Protein AF-B8AGR2-F1 (afdb_monomer_lite)

pLDDT: mean 70.14, std 14.84, range [38.22, 89.25]

Structure (mmCIF, N/CA/C/O backbone):
data_AF-B8AGR2-F1
#
_entry.id   AF-B8AGR2-F1
#
loop_
_atom_site.group_PDB
_atom_site.id
_atom_site.type_symbol
_atom_site.label_atom_id
_atom_site.label_alt_id
_atom_site.label_comp_id
_atom_site.label_asym_id
_atom_site.label_entity_id
_atom_site.label_seq_id
_atom_site.pdbx_PDB_ins_code
_atom_site.Cartn_x
_atom_site.Cartn_y
_atom_site.Cartn_z
_atom_site.occupancy
_atom_site.B_iso_or_equiv
_atom_site.auth_seq_id
_atom_site.auth_comp_id
_atom_site.auth_asym_id
_atom_site.auth_atom_id
_atom_site.pdbx_PDB_model_num
ATOM 1 N N . MET A 1 1 ? -20.653 -12.858 20.886 1.00 60.03 1 MET A N 1
ATOM 2 C CA . MET A 1 1 ? -21.295 -11.571 20.522 1.00 60.03 1 MET A CA 1
ATOM 3 C C . MET A 1 1 ? -20.387 -10.344 20.723 1.00 60.03 1 MET A C 1
ATOM 5 O O . MET A 1 1 ? -20.700 -9.309 20.163 1.00 60.03 1 MET A O 1
ATOM 9 N N . PHE A 1 2 ? -19.221 -10.447 21.389 1.00 65.06 2 PHE A N 1
ATOM 10 C CA . PHE A 1 2 ? -18.282 -9.316 21.584 1.00 65.06 2 PHE A CA 1
ATOM 11 C C . PHE A 1 2 ? -17.006 -9.354 20.713 1.00 65.06 2 PHE A C 1
ATOM 13 O O . PHE A 1 2 ? -16.121 -8.521 20.876 1.00 65.06 2 PHE A O 1
ATOM 20 N N . SER A 1 3 ? -16.894 -10.304 19.776 1.00 68.38 3 SER A N 1
ATOM 21 C CA . SER A 1 3 ? -15.679 -10.510 18.959 1.00 68.38 3 SER A CA 1
ATOM 22 C C . SER A 1 3 ? -15.264 -9.265 18.161 1.00 68.38 3 SER A C 1
ATOM 24 O O . SER A 1 3 ? -14.079 -8.965 18.072 1.00 68.38 3 SER A O 1
ATOM 26 N N . TRP A 1 4 ? -16.228 -8.499 17.645 1.00 69.88 4 TRP A N 1
ATOM 27 C CA . TRP A 1 4 ? -15.990 -7.218 16.971 1.00 69.88 4 TRP A CA 1
ATOM 28 C C . TRP A 1 4 ? -15.253 -6.214 17.870 1.00 69.88 4 TRP A C 1
ATOM 30 O O . TRP A 1 4 ? -14.308 -5.569 17.426 1.00 69.88 4 TRP A O 1
ATOM 40 N N . LEU A 1 5 ? -15.647 -6.096 19.145 1.00 74.12 5 LEU A N 1
ATOM 41 C CA . LEU A 1 5 ? -15.058 -5.115 20.065 1.00 74.12 5 LEU A CA 1
ATOM 42 C C . LEU A 1 5 ? -13.609 -5.470 20.403 1.00 74.12 5 LEU A C 1
ATOM 44 O O . LEU A 1 5 ? -12.759 -4.587 20.423 1.00 74.12 5 LEU A O 1
ATOM 48 N N . LEU A 1 6 ? -13.307 -6.761 20.583 1.00 76.19 6 LEU A N 1
ATOM 49 C CA . LEU A 1 6 ? -11.924 -7.219 20.739 1.00 76.19 6 LEU A CA 1
ATOM 50 C C . LEU A 1 6 ? -11.078 -6.967 19.481 1.00 76.19 6 LEU A C 1
ATOM 52 O O . LEU A 1 6 ? -9.897 -6.661 19.609 1.00 76.19 6 LEU A O 1
ATOM 56 N N . ARG A 1 7 ? -11.659 -7.058 18.275 1.00 68.06 7 ARG A N 1
ATOM 57 C CA . ARG A 1 7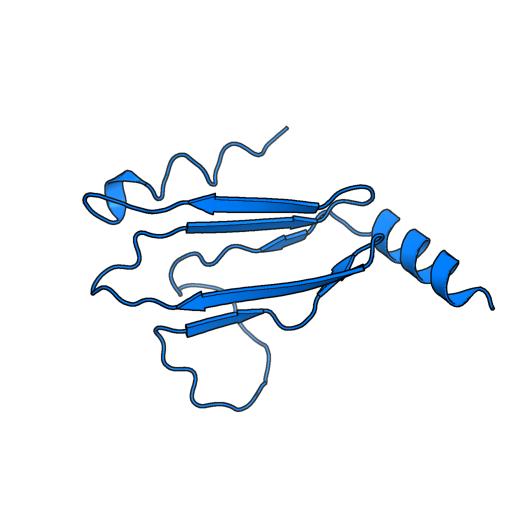 ? -10.952 -6.762 17.012 1.00 68.06 7 ARG A CA 1
ATOM 58 C C . ARG A 1 7 ? -10.611 -5.279 16.892 1.00 68.06 7 ARG A C 1
ATOM 60 O O . ARG A 1 7 ? -9.480 -4.964 16.540 1.00 68.06 7 ARG A O 1
ATOM 67 N N . ILE A 1 8 ? -11.543 -4.391 17.245 1.00 69.62 8 ILE A N 1
ATOM 68 C CA . ILE A 1 8 ? -11.283 -2.945 17.288 1.00 69.62 8 ILE A CA 1
ATOM 69 C C . ILE A 1 8 ? -10.230 -2.627 18.347 1.00 69.62 8 ILE A C 1
ATOM 71 O O . ILE A 1 8 ? -9.247 -1.969 18.035 1.00 69.62 8 ILE A O 1
ATOM 75 N N . ALA A 1 9 ? -10.377 -3.140 19.572 1.00 72.19 9 ALA A N 1
ATOM 76 C CA . ALA A 1 9 ? -9.394 -2.914 20.628 1.00 72.19 9 ALA A CA 1
ATOM 77 C C . ALA A 1 9 ? -7.998 -3.407 20.208 1.00 72.19 9 ALA A C 1
ATOM 79 O O . ALA A 1 9 ? -7.031 -2.659 20.281 1.00 72.19 9 ALA A O 1
ATOM 80 N N . SER A 1 10 ? -7.885 -4.624 19.669 1.00 70.12 10 SER A N 1
ATOM 81 C CA . SER A 1 10 ? -6.606 -5.162 19.191 1.00 70.12 10 SER A CA 1
ATOM 82 C C . SER A 1 10 ? -5.992 -4.348 18.048 1.00 70.12 10 SER A C 1
ATOM 84 O O . SER A 1 10 ? -4.769 -4.265 17.972 1.00 70.12 10 SER A O 1
ATOM 86 N N . ALA A 1 11 ? -6.806 -3.774 17.160 1.00 64.44 11 ALA A N 1
ATOM 87 C CA . ALA A 1 11 ? -6.329 -2.914 16.081 1.00 64.44 11 ALA A CA 1
ATOM 88 C C . ALA A 1 11 ? -5.915 -1.521 16.588 1.00 64.44 11 ALA A C 1
ATOM 90 O O . ALA A 1 11 ? -4.974 -0.938 16.061 1.00 64.44 11 ALA A O 1
ATOM 91 N N . CYS A 1 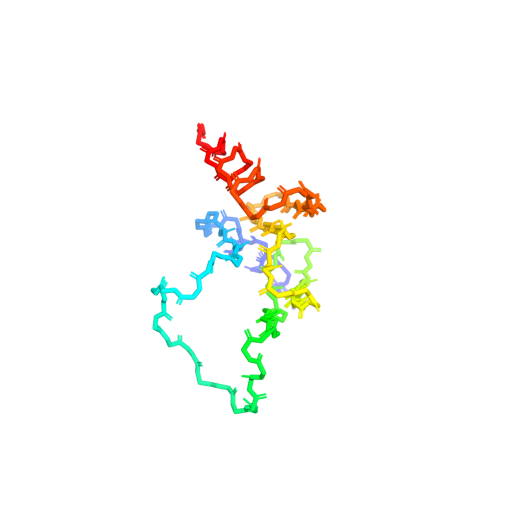12 ? -6.573 -1.008 17.633 1.00 66.00 12 CYS A N 1
ATOM 92 C CA . CYS A 1 12 ? -6.258 0.287 18.234 1.00 66.00 12 CYS A CA 1
ATOM 93 C C . CYS A 1 12 ? -5.038 0.268 19.163 1.00 66.00 12 CYS A C 1
ATOM 95 O O . CYS A 1 12 ? -4.410 1.307 19.341 1.00 66.00 12 CYS A O 1
ATOM 97 N N . LEU A 1 13 ? -4.718 -0.880 19.769 1.00 69.50 13 LEU A N 1
ATOM 98 C CA . LEU A 1 13 ? -3.577 -1.033 20.679 1.00 69.50 13 LEU A CA 1
ATOM 99 C C . LEU A 1 13 ? -2.278 -1.461 19.969 1.00 69.50 13 LEU A C 1
ATOM 101 O O . LEU A 1 13 ? -1.230 -1.536 20.607 1.00 69.50 13 LEU A O 1
ATOM 105 N N . GLY A 1 14 ? -2.332 -1.765 18.670 1.00 66.38 14 GLY A N 1
ATOM 106 C CA . GLY A 1 14 ? -1.158 -2.137 17.884 1.00 66.38 14 GLY A CA 1
ATOM 107 C C . GLY A 1 14 ? -0.407 -0.920 17.325 1.00 66.38 14 GLY A C 1
ATOM 108 O O . GLY A 1 14 ? -1.031 0.105 17.051 1.00 66.38 14 GLY A O 1
ATOM 109 N N . PRO A 1 15 ? 0.918 -1.020 17.106 1.00 66.56 15 PRO A N 1
ATOM 110 C CA . PRO A 1 15 ? 1.658 0.001 16.372 1.00 66.56 15 PRO A CA 1
ATOM 111 C C . PRO A 1 15 ? 1.130 0.123 14.938 1.00 66.56 15 PRO A C 1
ATOM 113 O O . PRO A 1 15 ? 0.678 -0.868 14.348 1.00 66.56 15 PRO A O 1
ATOM 116 N N . ALA A 1 16 ? 1.213 1.333 14.375 1.00 71.50 16 ALA A N 1
ATOM 117 C CA . ALA A 1 16 ? 0.901 1.559 12.971 1.00 71.50 16 ALA A CA 1
ATOM 118 C C . ALA A 1 16 ? 1.763 0.634 12.103 1.00 71.50 16 ALA A C 1
ATOM 120 O O . ALA A 1 16 ? 2.963 0.478 12.340 1.00 71.50 16 ALA A O 1
ATOM 121 N N . ARG A 1 17 ? 1.137 -0.021 11.126 1.00 77.94 17 ARG A N 1
ATOM 122 C CA . ARG A 1 17 ? 1.828 -0.965 10.245 1.00 77.94 17 ARG A CA 1
ATOM 123 C C . ARG A 1 17 ? 1.984 -0.348 8.873 1.00 77.94 17 ARG A C 1
ATOM 125 O O . ARG A 1 17 ? 1.012 0.173 8.332 1.00 77.94 17 ARG A O 1
ATOM 132 N N . ARG A 1 18 ? 3.190 -0.442 8.322 1.00 78.00 18 ARG A N 1
ATOM 133 C CA . ARG A 1 18 ? 3.529 0.053 6.994 1.00 78.00 18 ARG A CA 1
ATOM 134 C C . ARG A 1 18 ? 3.881 -1.109 6.089 1.00 78.00 18 ARG A C 1
ATOM 136 O O . ARG A 1 18 ? 4.667 -1.978 6.460 1.00 78.00 18 ARG A O 1
ATOM 143 N N . TYR A 1 19 ? 3.302 -1.102 4.901 1.00 81.06 19 TYR A N 1
ATOM 144 C CA . TYR A 1 19 ? 3.526 -2.109 3.884 1.00 81.06 19 TYR A CA 1
ATOM 145 C C . TYR A 1 19 ? 3.866 -1.409 2.580 1.00 81.06 19 TYR A C 1
ATOM 147 O O . TYR A 1 19 ? 3.042 -0.686 2.030 1.00 81.06 19 TYR A O 1
ATOM 155 N N . ALA A 1 20 ? 5.078 -1.630 2.094 1.00 76.81 20 ALA A N 1
ATOM 156 C CA . ALA A 1 20 ? 5.534 -1.149 0.803 1.00 76.81 20 ALA A CA 1
ATOM 157 C C . ALA A 1 20 ? 6.394 -2.238 0.166 1.00 76.81 20 ALA A C 1
ATOM 159 O O . ALA A 1 20 ? 7.131 -2.936 0.864 1.00 76.81 20 ALA A O 1
ATOM 160 N N . ARG A 1 21 ? 6.305 -2.383 -1.156 1.00 71.62 21 ARG A N 1
ATOM 161 C CA . ARG A 1 21 ? 7.271 -3.178 -1.911 1.00 71.62 21 ARG A CA 1
ATOM 162 C C . ARG A 1 21 ? 8.471 -2.284 -2.214 1.00 71.62 21 ARG A C 1
ATOM 164 O O . ARG A 1 21 ? 8.485 -1.590 -3.226 1.00 71.62 21 ARG A O 1
ATOM 171 N N . THR A 1 22 ? 9.463 -2.272 -1.335 1.00 54.41 22 THR A N 1
ATOM 172 C CA . THR A 1 22 ? 10.820 -1.843 -1.697 1.00 54.41 22 THR A CA 1
ATOM 173 C C . THR A 1 22 ? 11.511 -3.005 -2.408 1.00 54.41 22 THR A C 1
ATOM 175 O O . THR A 1 22 ? 11.171 -4.166 -2.166 1.00 54.41 22 THR A O 1
ATOM 178 N N . ARG A 1 23 ? 12.397 -2.719 -3.375 1.00 52.34 23 ARG A N 1
ATOM 179 C CA . ARG A 1 23 ? 13.129 -3.763 -4.114 1.00 52.34 23 ARG A CA 1
ATOM 180 C C . ARG A 1 23 ? 13.708 -4.787 -3.133 1.00 52.34 23 ARG A C 1
ATOM 182 O O . ARG A 1 23 ? 14.133 -4.435 -2.040 1.00 52.34 23 ARG A O 1
ATOM 189 N N . LYS A 1 24 ? 13.619 -6.053 -3.540 1.00 47.97 24 LYS A N 1
ATOM 190 C CA . LYS A 1 24 ? 13.895 -7.243 -2.740 1.00 47.97 24 LYS A CA 1
ATOM 191 C C . LYS A 1 24 ? 15.369 -7.308 -2.353 1.00 47.97 24 LYS A C 1
ATOM 193 O O . LYS A 1 24 ? 16.111 -8.010 -3.015 1.00 47.97 24 LYS A O 1
ATOM 198 N N . ASP A 1 25 ? 15.715 -6.655 -1.258 1.00 46.34 25 ASP A N 1
ATOM 199 C CA . ASP A 1 25 ? 16.851 -6.950 -0.401 1.00 46.34 25 ASP A CA 1
ATOM 200 C C . ASP A 1 25 ? 16.344 -6.658 1.021 1.00 46.34 25 ASP A C 1
ATOM 202 O O . ASP A 1 25 ? 15.903 -5.546 1.281 1.00 46.34 25 ASP A O 1
ATOM 206 N N . GLU A 1 26 ? 16.345 -7.650 1.916 1.00 51.84 26 GLU A N 1
ATOM 207 C CA . GLU A 1 26 ? 15.927 -7.527 3.332 1.00 51.84 26 GLU A CA 1
ATOM 208 C C . GLU A 1 26 ? 14.406 -7.551 3.621 1.00 51.84 26 GLU A C 1
ATOM 210 O O . GLU A 1 26 ? 13.791 -6.535 3.909 1.00 51.84 26 GLU A O 1
ATOM 215 N N . ASP A 1 27 ? 13.792 -8.741 3.640 1.00 44.78 27 ASP A N 1
ATOM 216 C CA . ASP A 1 27 ? 13.135 -9.214 4.874 1.00 44.78 27 ASP A CA 1
ATOM 217 C C . ASP A 1 27 ? 12.901 -10.730 4.795 1.00 44.78 27 ASP A C 1
ATOM 219 O O . ASP A 1 27 ? 12.395 -11.268 3.804 1.00 44.78 27 ASP A O 1
ATOM 223 N N . GLY A 1 28 ? 13.354 -11.437 5.823 1.00 49.25 28 GLY A N 1
ATOM 224 C CA . GLY A 1 28 ? 13.302 -12.885 5.909 1.00 49.25 28 GLY A CA 1
ATOM 225 C C . GLY A 1 28 ? 11.982 -13.362 6.502 1.00 49.25 28 GLY A C 1
ATOM 226 O O . GLY A 1 28 ? 11.647 -13.018 7.627 1.00 49.25 28 GLY A O 1
ATOM 227 N N . GLY A 1 29 ? 11.319 -14.271 5.786 1.00 49.12 29 GLY A N 1
ATOM 228 C CA . GLY A 1 29 ? 10.401 -15.248 6.369 1.00 49.12 29 GLY A CA 1
ATOM 229 C C . GLY A 1 29 ? 8.918 -14.887 6.324 1.00 49.12 29 GLY A C 1
ATOM 230 O O . GLY A 1 29 ? 8.411 -14.215 7.210 1.00 49.12 29 GLY A O 1
ATOM 231 N N . ASP A 1 30 ? 8.197 -15.489 5.380 1.00 43.38 30 ASP A N 1
ATOM 232 C CA . ASP A 1 30 ? 7.089 -16.374 5.746 1.00 43.38 30 ASP A CA 1
ATOM 233 C C . ASP A 1 30 ? 6.838 -17.399 4.630 1.00 43.38 30 ASP A C 1
ATOM 235 O O . ASP A 1 30 ? 7.080 -17.160 3.446 1.00 43.38 30 ASP A O 1
ATOM 239 N N . ASN A 1 31 ? 6.439 -18.585 5.056 1.00 51.03 31 ASN A N 1
ATOM 240 C CA . ASN A 1 31 ? 6.370 -19.830 4.319 1.00 51.03 31 ASN A CA 1
ATOM 241 C C . ASN A 1 31 ? 4.980 -19.945 3.666 1.00 51.03 31 ASN A C 1
ATOM 243 O O . ASN A 1 31 ? 3.992 -20.179 4.355 1.00 51.03 31 ASN A O 1
ATOM 247 N N . GLY A 1 32 ? 4.887 -19.821 2.341 1.00 39.84 32 GLY A N 1
ATOM 248 C CA . GLY A 1 32 ? 3.622 -19.962 1.612 1.00 39.84 32 GLY A CA 1
ATOM 249 C C . GLY A 1 32 ? 3.862 -20.403 0.177 1.00 39.84 32 GLY A C 1
ATOM 250 O O . GLY A 1 32 ? 4.127 -19.584 -0.694 1.00 39.84 32 GLY A O 1
ATOM 251 N N . GLY A 1 33 ? 3.829 -21.716 -0.050 1.00 44.97 33 GLY A N 1
ATOM 252 C CA . GLY A 1 33 ? 4.177 -22.359 -1.314 1.00 44.97 33 GLY A CA 1
ATOM 253 C C . GLY A 1 33 ? 3.390 -21.845 -2.522 1.00 44.97 33 GLY A C 1
ATOM 254 O O . GLY A 1 33 ? 2.192 -22.065 -2.654 1.00 44.97 33 GLY A O 1
ATOM 255 N N . GLY A 1 34 ? 4.123 -21.246 -3.447 1.00 46.91 34 GLY A N 1
ATOM 256 C CA . GLY A 1 34 ? 3.724 -20.936 -4.809 1.00 46.91 34 GLY A CA 1
ATOM 257 C C . GLY A 1 34 ? 4.974 -20.443 -5.516 1.00 46.91 34 GLY A C 1
ATOM 258 O O . GLY A 1 34 ? 5.789 -19.760 -4.901 1.00 46.91 34 GLY A O 1
ATOM 259 N N . VAL A 1 35 ? 5.186 -20.841 -6.767 1.00 46.81 35 VAL A N 1
ATOM 260 C CA . VAL A 1 35 ? 6.290 -20.340 -7.594 1.00 46.81 35 VAL A CA 1
ATOM 261 C C . VAL A 1 35 ? 6.079 -18.834 -7.755 1.00 46.81 35 VAL A C 1
ATOM 263 O O . VAL A 1 35 ? 5.358 -18.401 -8.647 1.00 46.81 35 VAL A O 1
ATOM 266 N N . ALA A 1 36 ? 6.609 -18.04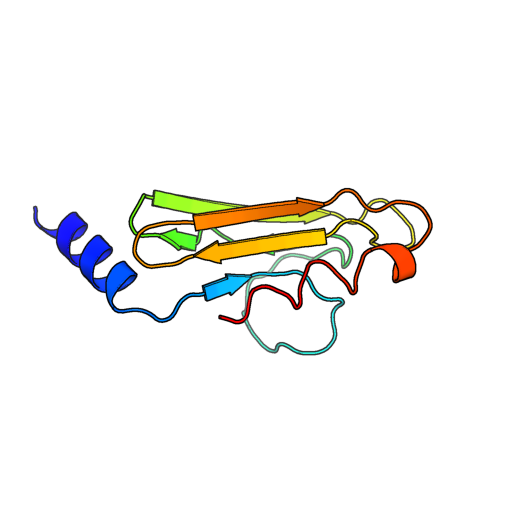3 -6.822 1.00 52.47 36 ALA A N 1
ATOM 267 C CA . ALA A 1 36 ? 6.513 -16.599 -6.853 1.00 52.47 36 ALA A CA 1
ATOM 268 C C . ALA A 1 36 ? 7.403 -16.136 -8.000 1.00 52.47 36 ALA A C 1
ATOM 270 O O . ALA A 1 36 ? 8.623 -16.034 -7.858 1.00 52.47 36 ALA A O 1
ATOM 271 N N . ASP A 1 37 ? 6.779 -15.938 -9.159 1.00 66.62 37 ASP A N 1
ATOM 272 C CA . ASP A 1 37 ? 7.326 -15.112 -10.219 1.00 66.62 37 ASP A CA 1
ATOM 273 C C . ASP A 1 37 ? 7.861 -13.845 -9.547 1.00 66.62 37 ASP A C 1
ATOM 275 O O . ASP A 1 37 ? 7.104 -13.138 -8.882 1.00 66.62 37 ASP A O 1
ATOM 279 N N . GLY A 1 38 ? 9.173 -13.598 -9.620 1.00 69.75 38 GLY A N 1
ATOM 280 C CA . GLY A 1 38 ? 9.820 -12.498 -8.894 1.00 69.75 38 GLY A CA 1
ATOM 281 C C . GLY A 1 38 ? 9.226 -11.125 -9.234 1.00 69.75 38 GLY A C 1
ATOM 282 O O . GLY A 1 38 ? 9.462 -10.151 -8.520 1.00 69.75 38 GLY A O 1
ATOM 283 N N . LEU A 1 39 ? 8.421 -11.066 -10.295 1.00 81.12 39 LEU A N 1
ATOM 284 C CA . LEU A 1 39 ? 7.648 -9.927 -10.757 1.00 81.12 39 LEU A CA 1
ATOM 285 C C . LEU A 1 39 ? 6.371 -9.677 -9.935 1.00 81.12 39 LEU A C 1
ATOM 287 O O . LEU A 1 39 ? 5.976 -8.521 -9.779 1.00 81.12 39 LEU A O 1
ATOM 291 N N . LEU A 1 40 ? 5.759 -10.697 -9.330 1.00 83.69 40 LEU A N 1
ATOM 292 C CA . LEU A 1 40 ? 4.579 -10.571 -8.471 1.00 83.69 40 LEU A CA 1
ATOM 293 C C . LEU A 1 40 ? 4.983 -10.521 -6.994 1.00 83.69 40 LEU A C 1
ATOM 295 O O . LEU A 1 40 ? 5.671 -11.392 -6.470 1.00 83.69 40 LEU A O 1
ATOM 299 N N . TRP A 1 41 ? 4.486 -9.508 -6.299 1.00 85.44 41 TRP A N 1
ATOM 300 C CA . TRP A 1 41 ? 4.497 -9.441 -4.846 1.00 85.44 41 TRP A CA 1
ATOM 301 C C . TRP A 1 41 ? 3.073 -9.202 -4.388 1.00 85.44 41 TRP A C 1
ATOM 303 O O . TRP A 1 41 ? 2.377 -8.342 -4.926 1.00 85.44 41 TRP A O 1
ATOM 313 N N . SER A 1 42 ? 2.634 -9.953 -3.393 1.00 84.56 42 SER A N 1
ATOM 314 C CA . SER A 1 42 ? 1.301 -9.819 -2.835 1.00 84.56 42 SER A CA 1
ATOM 315 C C . SER A 1 42 ? 1.354 -9.927 -1.330 1.00 84.56 42 SER A C 1
ATOM 317 O O . SER A 1 42 ? 2.175 -10.645 -0.762 1.00 84.56 42 SER A O 1
ATOM 319 N N . ARG A 1 43 ? 0.419 -9.237 -0.694 1.00 82.12 43 ARG A N 1
ATOM 320 C CA . ARG A 1 43 ? 0.092 -9.416 0.705 1.00 82.12 43 ARG A CA 1
ATOM 321 C C . ARG A 1 43 ? -1.293 -10.027 0.803 1.00 82.12 43 ARG A C 1
ATOM 323 O O . ARG A 1 43 ? -2.257 -9.475 0.267 1.00 82.12 43 ARG A O 1
ATOM 330 N N . ASP A 1 44 ? -1.373 -11.122 1.542 1.00 85.19 44 ASP A N 1
ATOM 331 C CA . ASP A 1 44 ? -2.642 -11.744 1.897 1.00 85.19 44 ASP A CA 1
ATOM 332 C C . ASP A 1 44 ? -3.529 -10.794 2.712 1.00 85.19 44 ASP A C 1
ATOM 334 O O . ASP A 1 44 ? -3.092 -9.741 3.189 1.00 85.19 44 ASP A O 1
ATOM 338 N N . LEU A 1 45 ? -4.795 -11.179 2.881 1.00 82.75 45 LEU A N 1
ATOM 339 C CA . LEU A 1 45 ? -5.789 -10.422 3.639 1.00 82.75 45 LEU A CA 1
ATOM 340 C C . LEU A 1 45 ? -5.279 -10.050 5.046 1.00 82.75 45 LEU A C 1
ATOM 342 O O . LEU A 1 45 ? -5.248 -10.857 5.974 1.00 82.75 45 LEU A O 1
ATOM 346 N N . GLY A 1 46 ? -4.902 -8.785 5.202 1.00 77.81 46 GLY A N 1
ATOM 347 C CA . GLY A 1 46 ? -4.590 -8.129 6.456 1.00 77.81 46 GLY A CA 1
ATOM 348 C C . GLY A 1 46 ? -5.851 -7.619 7.145 1.00 77.81 46 GLY A C 1
ATOM 349 O O . GLY A 1 46 ? -6.849 -7.279 6.511 1.00 77.81 46 GLY A O 1
ATOM 350 N N . ARG A 1 47 ? -5.798 -7.549 8.476 1.00 73.69 47 ARG A N 1
ATOM 351 C CA . ARG A 1 47 ? -6.897 -7.066 9.321 1.00 73.69 47 ARG A CA 1
ATOM 352 C C . ARG A 1 47 ? -6.666 -5.633 9.774 1.00 73.69 47 ARG A C 1
ATOM 354 O O . ARG A 1 47 ? -5.588 -5.311 10.264 1.00 73.69 47 ARG A O 1
ATOM 361 N N . HIS A 1 48 ? -7.714 -4.822 9.686 1.00 76.56 48 HIS A N 1
ATOM 362 C CA . HIS A 1 48 ? -7.799 -3.459 10.207 1.00 76.56 48 HIS A CA 1
ATOM 363 C C . HIS A 1 48 ? -9.067 -3.287 11.062 1.00 76.56 48 HIS A C 1
ATOM 365 O O . HIS A 1 48 ? -9.985 -4.107 11.003 1.00 76.56 48 HIS A O 1
ATOM 371 N N . ALA A 1 49 ? -9.133 -2.220 11.865 1.00 70.69 49 ALA A N 1
ATOM 372 C CA . ALA A 1 49 ? -10.295 -1.903 12.698 1.00 70.69 49 ALA A CA 1
ATOM 373 C C . ALA A 1 49 ? -11.596 -1.742 11.884 1.00 70.69 49 ALA A C 1
ATOM 375 O O . ALA A 1 49 ? -12.674 -2.028 12.401 1.00 70.69 49 ALA A O 1
ATOM 376 N N . ALA A 1 50 ? -11.493 -1.321 10.618 1.00 72.75 50 ALA A N 1
ATOM 377 C CA . ALA A 1 50 ? -12.621 -1.084 9.721 1.00 72.75 50 ALA A CA 1
ATOM 378 C C . ALA A 1 50 ? -12.906 -2.236 8.734 1.00 72.75 50 ALA A C 1
ATOM 380 O O . ALA A 1 50 ? -13.851 -2.134 7.955 1.00 72.75 50 ALA A O 1
ATOM 381 N N . GLY A 1 51 ? -12.128 -3.328 8.743 1.00 81.69 51 GLY A N 1
ATOM 382 C CA . GLY A 1 51 ? -12.332 -4.437 7.806 1.00 81.69 51 GLY A CA 1
ATOM 383 C C . GLY A 1 51 ? -11.080 -5.257 7.500 1.00 81.69 51 GLY A C 1
ATOM 384 O O . GLY A 1 51 ? -10.141 -5.324 8.293 1.00 81.69 51 GLY A O 1
ATOM 385 N N . GLU A 1 52 ? -11.085 -5.912 6.344 1.00 86.00 52 GLU A N 1
ATOM 386 C CA . GLU A 1 52 ? -9.964 -6.701 5.829 1.00 86.00 52 GLU A CA 1
ATOM 387 C C . GLU A 1 52 ? -9.528 -6.136 4.473 1.00 86.00 52 GLU A C 1
ATOM 389 O O . GLU A 1 52 ? -10.364 -5.667 3.701 1.00 86.00 52 GLU A O 1
ATOM 394 N N . PHE A 1 53 ? -8.227 -6.154 4.188 1.00 85.81 53 PHE A N 1
ATOM 395 C CA . PHE A 1 53 ? -7.670 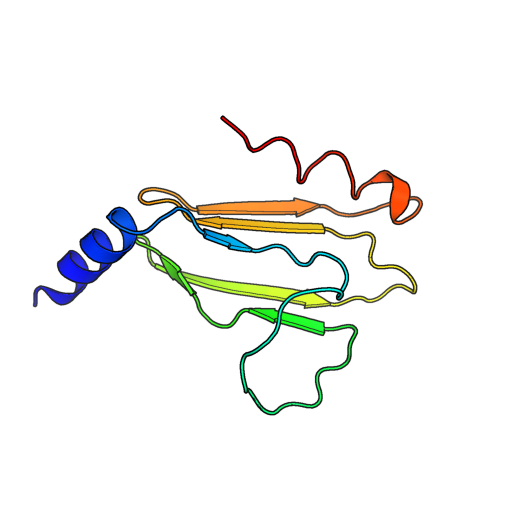-5.663 2.927 1.00 85.81 53 PHE A CA 1
ATOM 396 C C . PHE A 1 53 ? -6.549 -6.580 2.448 1.00 85.81 53 PHE A C 1
ATOM 398 O O . PHE A 1 53 ? -5.816 -7.138 3.253 1.00 85.81 53 PHE A O 1
ATOM 405 N N . SER A 1 54 ? -6.377 -6.706 1.141 1.00 88.81 54 SER A N 1
ATOM 406 C CA . SER A 1 54 ? -5.195 -7.315 0.523 1.00 88.81 54 SER A CA 1
ATOM 407 C C . SER A 1 54 ? -4.667 -6.358 -0.533 1.00 88.81 54 SER A C 1
ATOM 409 O O . SER A 1 54 ? -5.389 -5.453 -0.959 1.00 88.81 54 SER A O 1
ATOM 411 N N . PHE A 1 55 ? -3.410 -6.521 -0.933 1.00 87.94 55 PHE A N 1
ATOM 412 C CA . PHE A 1 55 ? -2.864 -5.745 -2.041 1.00 87.94 55 PHE A CA 1
ATOM 413 C C . PHE A 1 55 ? -1.722 -6.487 -2.726 1.00 87.94 55 PHE A C 1
ATOM 415 O O . PHE A 1 55 ? -1.052 -7.315 -2.112 1.00 87.94 55 PHE A O 1
ATOM 422 N N . ALA A 1 56 ? -1.514 -6.196 -4.006 1.00 89.06 56 ALA A N 1
ATOM 423 C CA . ALA A 1 56 ? -0.487 -6.823 -4.818 1.00 89.06 56 ALA A CA 1
ATOM 424 C C . ALA A 1 56 ? 0.104 -5.824 -5.812 1.00 89.06 56 ALA A C 1
ATOM 426 O O . ALA A 1 56 ? -0.555 -4.867 -6.213 1.00 89.06 56 ALA A O 1
ATOM 427 N N . VAL A 1 57 ? 1.346 -6.082 -6.205 1.00 85.81 57 VAL A N 1
ATOM 428 C CA . VAL A 1 57 ? 2.100 -5.338 -7.210 1.00 85.81 57 VAL A CA 1
ATOM 429 C C . VAL A 1 57 ? 2.646 -6.348 -8.206 1.00 85.81 57 VAL A C 1
ATOM 431 O O . VAL A 1 57 ? 3.368 -7.271 -7.819 1.00 85.81 57 VAL A O 1
ATOM 434 N N . VAL A 1 58 ? 2.324 -6.157 -9.482 1.00 86.50 58 VAL A N 1
ATOM 435 C CA . VAL A 1 58 ? 2.843 -6.963 -10.589 1.00 86.50 58 VAL A CA 1
ATOM 436 C C . VAL A 1 58 ? 3.753 -6.083 -11.426 1.00 86.50 58 VAL A C 1
ATOM 438 O O . VAL A 1 58 ? 3.329 -5.047 -11.926 1.00 86.50 58 VAL A O 1
ATOM 441 N N . GLN A 1 59 ? 5.002 -6.501 -11.581 1.00 85.31 59 GLN A N 1
ATOM 442 C CA . GLN A 1 59 ? 5.952 -5.832 -12.451 1.00 85.31 59 GLN A CA 1
ATOM 443 C C . GLN A 1 59 ? 5.725 -6.274 -13.904 1.00 85.31 59 GLN A C 1
ATOM 445 O O . GLN A 1 59 ? 5.940 -7.437 -14.236 1.00 85.31 59 GLN A O 1
ATOM 450 N N . ALA A 1 60 ? 5.306 -5.343 -14.764 1.00 83.38 60 ALA A N 1
ATOM 451 C CA . ALA A 1 60 ? 5.132 -5.589 -16.201 1.00 83.38 60 ALA A CA 1
ATOM 452 C C . ALA A 1 60 ? 6.331 -5.124 -17.051 1.00 83.38 60 ALA A C 1
ATOM 454 O O . ALA A 1 60 ? 6.589 -5.691 -18.111 1.00 83.38 60 ALA A O 1
ATOM 455 N N . ASN A 1 61 ? 7.067 -4.111 -16.582 1.00 82.81 61 ASN A N 1
ATOM 456 C CA . ASN A 1 61 ? 8.215 -3.527 -17.279 1.00 82.81 61 ASN A CA 1
ATOM 457 C C . ASN A 1 61 ? 9.548 -4.091 -16.760 1.00 82.81 61 ASN A C 1
ATOM 459 O O . ASN A 1 61 ? 9.616 -4.676 -15.678 1.00 82.81 61 ASN A O 1
ATOM 463 N N . GLU A 1 62 ? 10.634 -3.872 -17.508 1.00 80.50 62 GLU A N 1
ATOM 464 C CA . GLU A 1 62 ? 11.994 -4.279 -17.112 1.00 80.50 62 GLU A CA 1
ATOM 465 C C . GLU A 1 62 ? 12.398 -3.704 -15.744 1.00 80.50 62 GLU A C 1
ATOM 467 O O . GLU A 1 62 ? 12.981 -4.403 -14.915 1.00 80.50 62 GLU A O 1
ATOM 472 N N . ALA A 1 63 ? 12.007 -2.457 -15.473 1.00 79.25 63 ALA A N 1
ATOM 473 C CA . ALA A 1 63 ? 12.120 -1.827 -14.168 1.00 79.25 63 ALA A CA 1
ATOM 474 C C . ALA A 1 63 ? 10.732 -1.635 -13.545 1.00 79.25 63 ALA A C 1
ATOM 476 O O . ALA A 1 63 ? 9.791 -1.206 -14.209 1.00 79.25 63 ALA A O 1
ATOM 477 N N . LEU A 1 64 ? 10.615 -1.920 -12.247 1.00 80.00 64 LEU A N 1
ATOM 478 C CA . LEU A 1 64 ? 9.455 -1.509 -11.462 1.00 80.00 64 LEU A CA 1
ATOM 479 C C . LEU A 1 64 ? 9.583 -0.013 -11.142 1.00 80.00 64 LEU A C 1
ATOM 481 O O . LEU A 1 64 ? 10.425 0.364 -10.324 1.00 80.00 64 LEU A O 1
ATOM 485 N N . GLU A 1 65 ? 8.785 0.803 -11.826 1.00 82.62 65 GLU A N 1
ATOM 486 C CA . GLU A 1 65 ? 8.680 2.257 -11.618 1.00 82.62 65 GLU A CA 1
ATOM 487 C C . GLU A 1 65 ? 7.479 2.610 -10.730 1.00 82.62 65 GLU A C 1
ATOM 489 O O . GLU A 1 65 ? 7.502 3.618 -10.026 1.00 82.62 65 GLU A O 1
ATOM 494 N N . ASP A 1 66 ? 6.456 1.753 -10.734 1.00 83.81 66 ASP A N 1
ATOM 495 C CA . ASP A 1 66 ? 5.266 1.918 -9.911 1.00 83.81 66 ASP A CA 1
ATOM 496 C C . ASP A 1 66 ? 5.578 1.666 -8.440 1.00 83.81 66 ASP A C 1
ATOM 498 O O . ASP A 1 66 ? 6.231 0.685 -8.060 1.00 83.81 66 ASP A O 1
ATOM 502 N N . HIS A 1 67 ? 5.023 2.523 -7.590 1.00 82.88 67 HIS A N 1
ATOM 503 C CA . HIS A 1 67 ? 5.130 2.399 -6.148 1.00 82.88 67 HIS A CA 1
ATOM 504 C C . HIS A 1 67 ? 3.750 2.280 -5.513 1.00 82.88 67 HIS A C 1
ATOM 506 O O . HIS A 1 67 ? 2.762 2.869 -5.950 1.00 82.88 67 HIS A O 1
ATOM 512 N N . SER A 1 68 ? 3.687 1.542 -4.412 1.00 84.50 68 SER A N 1
ATOM 513 C CA . SER A 1 68 ? 2.484 1.459 -3.592 1.00 84.50 68 SER A CA 1
ATOM 514 C C . SER A 1 68 ? 2.857 1.410 -2.123 1.00 84.50 68 SER A C 1
ATOM 516 O O . SER A 1 68 ? 3.829 0.738 -1.761 1.00 84.50 68 SER A O 1
ATOM 518 N N . GLN A 1 69 ? 2.058 2.063 -1.284 1.00 86.56 69 GLN A N 1
ATOM 519 C CA . GLN A 1 69 ? 2.169 1.951 0.162 1.00 86.56 69 GLN A CA 1
ATOM 520 C C . GLN A 1 69 ? 0.800 1.804 0.812 1.00 86.56 69 GLN A C 1
ATOM 522 O O . GLN A 1 69 ? -0.171 2.447 0.415 1.00 86.56 69 GLN A O 1
ATOM 527 N N . VAL A 1 70 ? 0.748 0.984 1.853 1.00 85.94 70 VAL A N 1
ATOM 528 C CA . VAL A 1 70 ? -0.397 0.888 2.750 1.00 85.94 70 VAL A CA 1
ATOM 529 C C . VAL A 1 70 ? 0.086 1.142 4.166 1.00 85.94 70 VAL A C 1
ATOM 531 O O . VAL A 1 70 ? 0.975 0.448 4.658 1.00 85.94 70 VAL A O 1
ATOM 534 N N . GLU A 1 71 ? -0.513 2.123 4.829 1.00 85.38 71 GLU A N 1
ATOM 535 C CA . GLU A 1 71 ? -0.284 2.408 6.242 1.00 85.38 71 GLU A CA 1
ATOM 536 C C . GLU A 1 71 ? -1.597 2.229 7.001 1.00 85.38 71 GLU A C 1
ATOM 538 O O . GLU A 1 71 ? -2.608 2.853 6.684 1.00 85.38 71 GLU A O 1
ATOM 543 N N . THR A 1 72 ? -1.602 1.359 8.006 1.00 82.81 72 THR A N 1
ATOM 544 C CA . THR A 1 72 ? -2.785 1.114 8.835 1.00 82.81 72 THR A CA 1
ATOM 545 C C . THR A 1 72 ? -2.560 1.650 10.239 1.00 82.81 72 THR A C 1
ATOM 547 O O . THR A 1 72 ? -1.685 1.150 10.951 1.00 82.81 72 THR A O 1
ATOM 550 N N . GLY A 1 73 ? -3.366 2.629 10.644 1.00 78.94 73 GLY A N 1
ATOM 551 C CA . GLY A 1 73 ? -3.448 3.136 12.014 1.00 78.94 73 GLY A CA 1
ATOM 552 C C . GLY A 1 73 ? -4.714 2.653 12.723 1.00 78.94 73 GLY A C 1
ATOM 553 O O . GLY A 1 73 ? -5.546 1.968 12.140 1.00 78.94 73 GLY A O 1
ATOM 554 N N . SER A 1 74 ? -4.908 3.036 13.981 1.00 76.75 74 SER A N 1
ATOM 555 C CA . SER A 1 74 ? -6.063 2.611 14.790 1.00 76.75 74 SER A CA 1
ATOM 556 C C . SER A 1 74 ? -7.424 3.017 14.201 1.00 76.75 74 SER A C 1
ATOM 558 O O . SER A 1 74 ? -8.382 2.252 14.273 1.00 76.75 74 SER A O 1
ATOM 560 N N . ALA A 1 75 ? -7.506 4.203 13.591 1.00 78.81 75 ALA A N 1
ATOM 561 C CA . ALA A 1 75 ? -8.758 4.789 13.104 1.00 78.81 75 ALA A CA 1
ATOM 562 C C . ALA A 1 75 ? -8.876 4.858 11.573 1.00 78.81 75 ALA A C 1
ATOM 564 O O . ALA A 1 75 ? -9.969 5.068 11.054 1.00 78.81 75 ALA A O 1
ATOM 565 N N . ALA A 1 76 ? -7.772 4.695 10.843 1.00 81.19 76 ALA A N 1
ATOM 566 C CA . ALA A 1 76 ? -7.738 4.909 9.401 1.00 81.19 76 ALA A CA 1
ATOM 567 C C . ALA A 1 76 ? -6.729 3.989 8.712 1.00 81.19 76 ALA A C 1
ATOM 569 O O . ALA A 1 76 ? -5.786 3.496 9.333 1.00 81.19 76 ALA A O 1
ATOM 570 N N . THR A 1 77 ? -6.941 3.794 7.415 1.00 83.50 77 THR A N 1
ATOM 571 C CA . THR A 1 77 ? -5.974 3.178 6.509 1.00 83.50 77 THR A CA 1
ATOM 572 C C . THR A 1 77 ? -5.648 4.186 5.416 1.00 83.50 77 THR A C 1
ATOM 574 O O . THR A 1 77 ? -6.554 4.699 4.763 1.00 83.50 77 THR A O 1
ATOM 577 N N . PHE A 1 78 ? -4.365 4.475 5.233 1.00 85.94 78 PHE A N 1
ATOM 578 C CA . PHE A 1 78 ? -3.855 5.240 4.107 1.00 85.94 78 PHE A CA 1
ATOM 579 C C . PHE A 1 78 ? -3.407 4.272 3.011 1.00 85.94 78 PHE A C 1
ATOM 581 O O . PHE A 1 78 ? -2.658 3.331 3.281 1.00 85.94 78 PHE A O 1
ATOM 588 N N . VAL A 1 79 ? -3.851 4.516 1.779 1.00 88.38 79 VAL A N 1
ATOM 589 C CA . VAL A 1 79 ? -3.443 3.755 0.593 1.00 88.38 79 VAL A CA 1
ATOM 590 C C . VAL A 1 79 ? -2.909 4.737 -0.440 1.00 88.38 79 VAL A C 1
ATOM 592 O O . VAL A 1 79 ? -3.635 5.627 -0.879 1.00 88.38 79 VAL A O 1
ATOM 595 N N . GLY A 1 80 ? -1.645 4.568 -0.818 1.00 89.25 80 GLY A N 1
ATOM 596 C CA . GLY A 1 80 ? -0.999 5.300 -1.902 1.00 89.25 80 GLY A CA 1
ATOM 597 C C . GLY A 1 80 ? -0.682 4.363 -3.062 1.00 89.25 80 GLY A C 1
ATOM 598 O O . GLY A 1 80 ? -0.076 3.313 -2.846 1.00 89.25 80 GLY A O 1
ATOM 599 N N . VAL A 1 81 ? -1.082 4.748 -4.274 1.00 88.19 81 VAL A N 1
ATOM 600 C CA . VAL A 1 81 ? -0.709 4.096 -5.538 1.00 88.19 81 VAL A CA 1
ATOM 601 C C . VAL A 1 81 ? -0.129 5.175 -6.439 1.00 88.19 81 VAL A C 1
ATOM 603 O O . VAL A 1 81 ? -0.769 6.204 -6.657 1.00 88.19 81 VAL A O 1
ATOM 606 N N . TYR A 1 82 ? 1.088 4.951 -6.914 1.00 84.81 82 TYR A N 1
ATOM 607 C CA . TYR A 1 82 ? 1.871 5.926 -7.655 1.00 84.81 82 TYR A CA 1
ATOM 608 C C . TYR A 1 82 ? 2.330 5.286 -8.962 1.00 84.81 82 TYR A C 1
ATOM 610 O O . TYR A 1 82 ? 3.072 4.306 -8.936 1.00 84.81 82 TYR A O 1
ATOM 618 N N . ASP A 1 83 ? 1.854 5.838 -10.074 1.00 84.06 83 ASP A N 1
ATOM 619 C CA . ASP A 1 83 ? 2.246 5.457 -11.432 1.00 84.06 83 ASP A CA 1
ATOM 620 C C . ASP A 1 83 ? 3.611 6.082 -11.741 1.00 84.06 83 ASP A C 1
ATOM 622 O O . ASP A 1 83 ? 3.771 7.309 -11.687 1.00 84.06 83 ASP A O 1
ATO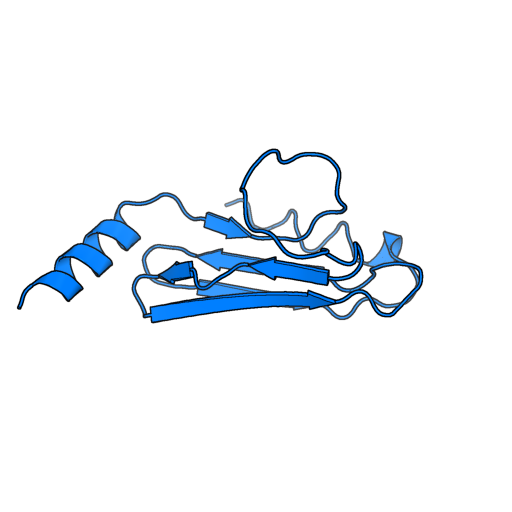M 626 N N . GLY A 1 84 ? 4.614 5.233 -11.949 1.00 81.31 84 GLY A N 1
ATOM 627 C CA . GLY A 1 84 ? 5.975 5.671 -12.215 1.00 81.31 84 GLY A CA 1
ATOM 628 C C . GLY A 1 84 ? 6.183 5.992 -13.690 1.00 81.31 84 GLY A C 1
ATOM 629 O O . GLY A 1 84 ? 5.699 5.280 -14.564 1.00 81.31 84 GLY A O 1
ATOM 630 N N . HIS A 1 85 ? 6.935 7.055 -13.991 1.00 76.06 85 HIS A N 1
ATOM 631 C CA . HIS A 1 85 ? 7.299 7.364 -15.372 1.00 76.06 85 HIS A CA 1
ATOM 632 C C . HIS A 1 85 ? 8.694 7.981 -15.483 1.00 76.06 85 HIS A C 1
ATOM 634 O O . HIS A 1 85 ? 9.049 8.882 -14.721 1.00 76.06 85 HIS A O 1
ATOM 640 N N . GLY A 1 86 ? 9.454 7.551 -16.492 1.00 73.25 86 GLY A N 1
ATOM 641 C CA . GLY A 1 86 ? 10.747 8.144 -16.848 1.00 73.25 86 GLY A CA 1
ATOM 642 C C . GLY A 1 86 ? 11.959 7.524 -16.147 1.00 73.25 86 GLY A C 1
ATOM 643 O O . GLY A 1 86 ? 13.002 8.174 -16.075 1.00 73.25 86 GLY A O 1
ATOM 644 N N . GLY A 1 87 ? 11.846 6.285 -15.660 1.00 67.12 87 GLY A N 1
ATOM 645 C CA . GLY A 1 87 ? 12.915 5.565 -14.969 1.00 67.12 87 GLY A CA 1
ATOM 646 C C . GLY A 1 87 ? 12.678 5.435 -13.463 1.00 67.12 87 GLY A C 1
ATOM 647 O O . GLY A 1 87 ? 12.190 6.353 -12.805 1.00 67.12 87 GLY A O 1
ATOM 648 N N . ALA A 1 88 ? 13.094 4.301 -12.891 1.00 62.22 88 ALA A N 1
ATOM 649 C CA . ALA A 1 88 ? 12.896 3.977 -11.472 1.00 62.22 88 ALA A CA 1
ATOM 650 C C . ALA A 1 88 ? 13.507 5.002 -10.488 1.00 62.22 88 ALA A C 1
ATOM 652 O O . ALA A 1 88 ? 13.003 5.167 -9.378 1.00 62.22 88 ALA A O 1
ATOM 653 N N . ASP A 1 89 ? 14.556 5.724 -10.893 1.00 58.94 89 ASP A N 1
ATOM 654 C CA . ASP A 1 89 ? 15.229 6.720 -10.046 1.00 58.94 89 ASP A CA 1
ATOM 655 C C . ASP A 1 89 ? 14.449 8.043 -9.922 1.00 58.94 89 ASP A C 1
ATOM 657 O O . ASP A 1 89 ? 14.684 8.811 -8.987 1.00 58.94 89 ASP A O 1
ATOM 661 N N . ALA A 1 90 ? 13.509 8.323 -10.835 1.00 56.09 90 ALA A N 1
ATOM 662 C CA . ALA A 1 90 ? 12.771 9.588 -10.862 1.00 56.09 90 ALA A CA 1
ATOM 663 C C . ALA A 1 90 ? 11.678 9.678 -9.780 1.00 56.09 90 ALA A C 1
ATOM 665 O O . ALA A 1 90 ? 11.32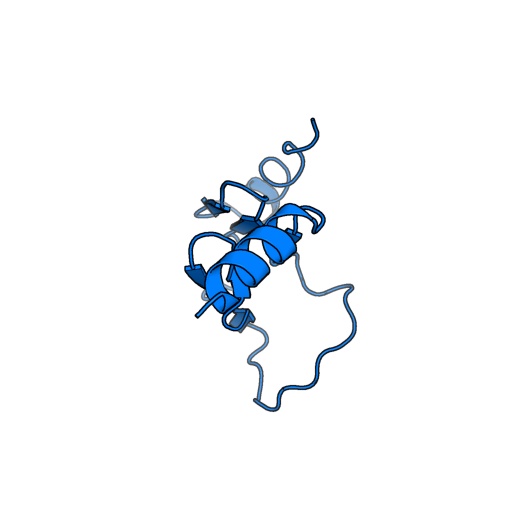4 10.773 -9.344 1.00 56.09 90 ALA A O 1
ATOM 666 N N . VAL A 1 91 ? 11.150 8.534 -9.334 1.00 54.00 91 VAL A N 1
ATOM 667 C CA . VAL A 1 91 ? 9.916 8.448 -8.528 1.00 54.00 91 VAL A CA 1
ATOM 668 C C . VAL A 1 91 ? 10.101 7.785 -7.157 1.00 54.00 91 VAL A C 1
ATOM 670 O O . VAL A 1 91 ? 9.352 8.097 -6.230 1.00 54.00 91 VAL A O 1
ATOM 673 N N . ALA A 1 92 ? 11.131 6.955 -6.968 1.00 52.75 92 ALA A N 1
ATOM 674 C CA . ALA A 1 92 ? 11.275 6.121 -5.769 1.00 52.75 92 ALA A CA 1
ATOM 675 C C . ALA A 1 92 ? 11.585 6.881 -4.463 1.00 52.75 92 ALA A C 1
ATOM 677 O O . ALA A 1 92 ? 11.250 6.409 -3.375 1.00 52.75 92 ALA A O 1
ATOM 678 N N . SER A 1 93 ? 12.208 8.060 -4.540 1.00 49.56 93 SER A N 1
ATOM 679 C CA . SER A 1 93 ? 12.861 8.669 -3.369 1.00 49.56 93 SER A CA 1
ATOM 680 C C . SER A 1 93 ? 12.011 9.692 -2.603 1.00 49.56 93 SER A C 1
ATOM 682 O O . SER A 1 93 ? 12.289 9.953 -1.433 1.00 49.56 93 SER A O 1
ATOM 684 N N . TYR A 1 94 ? 10.982 10.286 -3.223 1.00 49.22 94 TYR A N 1
ATOM 685 C CA . TYR A 1 94 ? 10.295 11.459 -2.651 1.00 49.22 94 TYR A CA 1
ATOM 686 C C . TYR A 1 94 ? 8.978 11.152 -1.924 1.00 49.22 94 TYR A C 1
ATOM 688 O O . TYR A 1 94 ? 8.560 11.927 -1.071 1.00 49.22 94 TYR A O 1
ATOM 696 N N . LEU A 1 95 ? 8.321 10.028 -2.228 1.00 54.38 95 LEU A N 1
ATOM 697 C CA . LEU A 1 95 ? 6.975 9.736 -1.708 1.00 54.38 95 LEU A CA 1
ATOM 698 C C . LEU A 1 95 ? 6.981 8.840 -0.459 1.00 54.38 95 LEU A C 1
ATOM 700 O O . LEU A 1 95 ? 6.032 8.861 0.319 1.00 54.38 95 LEU A O 1
ATOM 704 N N . ILE A 1 96 ? 8.064 8.091 -0.229 1.00 53.78 96 ILE A N 1
ATOM 705 C CA . ILE A 1 96 ? 8.139 7.061 0.820 1.00 53.78 96 ILE A CA 1
ATOM 706 C C . ILE A 1 96 ? 8.757 7.609 2.128 1.00 53.78 96 ILE A C 1
ATOM 708 O O . ILE A 1 96 ? 8.547 7.037 3.196 1.00 53.78 96 ILE A O 1
ATOM 712 N N . THR A 1 97 ? 9.452 8.746 2.118 1.00 48.03 97 THR A N 1
ATOM 713 C CA . THR A 1 97 ? 10.209 9.215 3.303 1.00 48.03 97 THR A CA 1
ATOM 714 C C . THR A 1 97 ? 9.496 10.313 4.109 1.00 48.03 97 THR A C 1
ATOM 716 O O . THR A 1 97 ? 9.935 10.657 5.202 1.00 48.03 97 THR A O 1
ATOM 719 N N . SER A 1 98 ? 8.379 10.866 3.622 1.00 45.59 98 SER A N 1
ATOM 720 C CA . SER A 1 98 ? 7.741 12.045 4.237 1.00 45.59 98 SER A CA 1
ATOM 721 C C . SER A 1 98 ? 6.660 11.758 5.291 1.00 45.59 98 SER A C 1
ATOM 723 O O . SER A 1 98 ? 6.124 12.711 5.846 1.00 45.59 98 SER A O 1
ATOM 725 N N . SER A 1 99 ? 6.340 10.499 5.621 1.00 43.84 99 SER A N 1
ATOM 726 C CA . SER A 1 99 ? 5.340 10.161 6.659 1.00 43.84 99 SER A CA 1
ATOM 727 C C . SER A 1 99 ? 5.894 10.129 8.097 1.00 43.84 99 SER A C 1
ATOM 729 O O . SER A 1 99 ? 5.324 9.482 8.971 1.00 43.84 99 SER A O 1
ATOM 731 N N . HIS A 1 100 ? 6.988 10.849 8.373 1.00 45.12 100 HIS A N 1
ATOM 732 C CA . HIS A 1 100 ? 7.515 11.039 9.729 1.00 45.12 100 HIS A CA 1
ATOM 733 C C . HIS A 1 100 ? 6.999 12.362 10.325 1.00 45.12 100 HIS A C 1
ATOM 735 O O . HIS A 1 100 ? 7.571 13.427 10.092 1.00 45.12 100 HIS A O 1
ATOM 741 N N . THR A 1 101 ? 5.931 12.279 11.120 1.00 38.22 101 THR A N 1
ATOM 742 C CA . THR A 1 101 ? 5.597 13.238 12.190 1.00 38.22 101 THR A CA 1
ATOM 743 C C . THR A 1 101 ? 5.148 12.473 13.415 1.00 38.22 101 THR A C 1
ATOM 745 O O . THR A 1 101 ? 4.257 11.612 13.237 1.00 38.22 101 THR A O 1
#

InterPro domains:
  IPR000222 PPM-type phosphatase, divalent cation binding [PS01032] (78-86)
  IPR036457 PPM-type phosphatase-like domain superfamily [G3DSA:3.60.40.10] (40-100)

Secondary structure (DSSP, 8-state):
--HHHHHHHHHHSSPPEEEE---SSS-------S---TTEEEEEEEEETTEEEEEEEE--SSS---EEEEEE-SS-EEEEEE---S-HHHHTTTSSS----

Sequence (101 aa):
MFSWLLRIASACLGPARRYARTRKDEDGGDNGGGVADGLLWSRDLGRHAAGEFSFAVVQANEALEDHSQVETGSAATFVGVYDGHGGADAVASYLITSSHT

Radius of gyration: 15.83 Å; chains: 1; bounding box: 38×36×39 Å

Foldseek 3Di:
DCVLVVLLVVQQPDDKDKDKDDPPDDDDDDDDDDPPPSQKDWDDWDGHNVGTDIDMGGHPDPDDQWIWMWIGHSPDIDIDTGDGDDDNVVRPPDPPPPPDD

Organism: Oryza sativa subsp. indica (NCBI:txid39946)